Protein AF-A0A1R4GK72-F1 (afdb_monomer_lite)

Secondary structure (DSSP, 8-state):
--HHHHHHHS-TTSHHHHHHHHHHHHHSTT----------

Structure (mmCIF, N/CA/C/O backbone):
data_AF-A0A1R4GK72-F1
#
_entry.id   AF-A0A1R4GK72-F1
#
loop_
_atom_site.group_PDB
_atom_site.id
_atom_site.type_symbol
_atom_site.label_atom_id
_atom_site.label_alt_id
_atom_site.label_comp_id
_atom_site.label_asym_id
_atom_site.label_entity_id
_atom_site.label_seq_id
_atom_site.pdbx_PDB_ins_code
_atom_site.Cartn_x
_atom_site.Cartn_y
_atom_site.Cartn_z
_atom_site.occupancy
_atom_site.B_iso_or_equiv
_atom_site.auth_seq_id
_atom_site.auth_comp_id
_atom_site.auth_asym_id
_atom_site.auth_atom_id
_atom_site.pdbx_PDB_model_num
ATOM 1 N N . MET A 1 1 ? -1.524 3.846 -25.227 1.00 47.09 1 MET A N 1
ATOM 2 C CA . MET A 1 1 ? -0.604 4.337 -24.179 1.00 47.09 1 MET A CA 1
ATOM 3 C C . MET A 1 1 ? 0.466 3.279 -24.009 1.00 47.09 1 MET A C 1
ATOM 5 O O . MET A 1 1 ? 0.113 2.108 -23.951 1.00 47.09 1 MET A O 1
ATOM 9 N N . HIS A 1 2 ? 1.730 3.673 -24.135 1.00 50.16 2 HIS A N 1
ATOM 10 C CA . HIS A 1 2 ? 2.841 2.778 -24.453 1.00 50.16 2 HIS A CA 1
ATOM 11 C C . HIS A 1 2 ? 3.355 2.054 -23.200 1.00 50.16 2 HIS A C 1
ATOM 13 O O . HIS A 1 2 ? 3.492 2.657 -22.139 1.00 50.16 2 HIS A O 1
ATOM 19 N N . SER A 1 3 ? 3.649 0.760 -23.328 1.00 58.84 3 SER A N 1
ATOM 20 C CA . SER A 1 3 ? 4.126 -0.127 -22.252 1.00 58.84 3 SER A CA 1
ATOM 21 C C . SER A 1 3 ? 5.435 0.348 -21.597 1.00 58.84 3 SER A C 1
ATOM 23 O O . SER A 1 3 ? 5.721 0.015 -20.450 1.00 58.84 3 SER A O 1
ATOM 25 N N . GLU A 1 4 ? 6.212 1.168 -22.306 1.00 61.44 4 GLU A N 1
ATOM 26 C CA . GLU A 1 4 ? 7.494 1.726 -21.863 1.00 61.44 4 GLU A CA 1
ATOM 27 C C . GLU A 1 4 ? 7.354 2.706 -20.678 1.00 61.44 4 GLU A C 1
ATOM 29 O O . GLU A 1 4 ? 8.222 2.765 -19.803 1.00 61.44 4 GLU A O 1
ATOM 34 N N . ASP A 1 5 ? 6.219 3.408 -20.575 1.00 59.94 5 ASP A N 1
ATOM 35 C CA . ASP A 1 5 ? 5.954 4.353 -19.484 1.00 59.94 5 ASP A CA 1
ATOM 36 C C . ASP A 1 5 ? 5.614 3.640 -18.162 1.00 59.94 5 ASP A C 1
ATOM 38 O O . ASP A 1 5 ? 5.904 4.149 -17.077 1.00 59.94 5 ASP A O 1
ATOM 42 N N . LEU A 1 6 ? 5.057 2.425 -18.217 1.00 54.22 6 LEU A N 1
ATOM 43 C CA . LEU A 1 6 ? 4.694 1.646 -17.026 1.00 54.22 6 LEU A CA 1
ATOM 44 C C . LEU A 1 6 ? 5.918 1.105 -16.279 1.00 54.22 6 LEU A C 1
ATOM 46 O O . LEU A 1 6 ? 5.979 1.228 -15.053 1.00 54.22 6 LEU A O 1
ATOM 50 N N . GLY A 1 7 ? 6.930 0.603 -16.996 1.00 55.59 7 GLY A N 1
ATOM 51 C CA 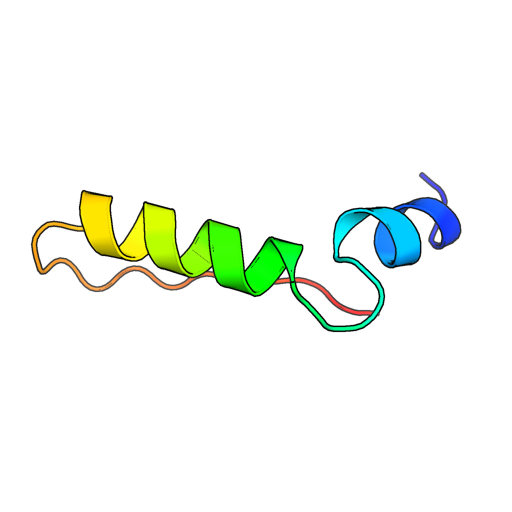. GLY A 1 7 ? 8.202 0.180 -16.392 1.00 55.59 7 GLY A CA 1
ATOM 52 C C . GLY A 1 7 ? 8.928 1.327 -15.671 1.00 55.59 7 GLY A C 1
ATOM 53 O O . GLY A 1 7 ? 9.613 1.118 -14.663 1.00 55.59 7 GLY A O 1
ATOM 54 N N . ARG A 1 8 ? 8.712 2.568 -16.131 1.00 61.59 8 ARG A N 1
ATOM 55 C CA . ARG A 1 8 ? 9.179 3.799 -15.479 1.00 61.59 8 ARG A CA 1
ATOM 56 C C . ARG A 1 8 ? 8.329 4.182 -14.259 1.00 61.59 8 ARG A C 1
ATOM 58 O O . ARG A 1 8 ? 8.900 4.578 -13.244 1.00 61.59 8 ARG A O 1
ATOM 65 N N . VAL A 1 9 ? 7.001 4.050 -14.332 1.00 59.62 9 VAL A N 1
ATOM 66 C CA . VAL A 1 9 ? 6.049 4.498 -13.290 1.00 59.62 9 VAL A CA 1
ATOM 67 C C . VAL A 1 9 ? 5.958 3.540 -12.097 1.00 59.62 9 VAL A C 1
ATOM 69 O O . VAL A 1 9 ? 5.920 3.993 -10.952 1.00 59.62 9 VAL A O 1
ATOM 72 N N . ILE A 1 10 ? 5.994 2.224 -12.314 1.00 63.56 10 ILE A N 1
ATOM 73 C CA . ILE A 1 10 ? 6.015 1.230 -11.220 1.00 63.56 10 ILE A CA 1
ATOM 74 C C . ILE A 1 10 ? 7.381 1.260 -10.494 1.00 63.56 10 ILE A C 1
ATOM 76 O O . ILE A 1 10 ? 7.493 0.940 -9.300 1.00 63.56 10 ILE A O 1
ATOM 80 N N . GLY A 1 11 ? 8.405 1.754 -11.203 1.00 61.78 11 GLY A N 1
ATOM 81 C CA . GLY A 1 11 ? 9.795 1.821 -10.784 1.00 61.78 11 GLY A CA 1
ATOM 82 C C . GLY A 1 11 ? 10.432 0.434 -10.824 1.00 61.78 11 GLY A C 1
ATOM 83 O O . GLY A 1 11 ? 9.818 -0.544 -10.413 1.00 61.78 11 GLY A O 1
ATOM 84 N N . ARG A 1 12 ? 11.699 0.355 -11.245 1.00 63.69 12 ARG A N 1
ATOM 85 C CA . ARG A 1 12 ? 12.480 -0.872 -11.544 1.00 63.69 12 ARG A CA 1
ATOM 86 C C . ARG A 1 12 ? 12.568 -1.965 -10.450 1.00 63.69 12 ARG A C 1
ATOM 88 O O . ARG A 1 12 ? 13.305 -2.920 -10.627 1.00 63.69 12 ARG A O 1
ATOM 95 N N . GLN A 1 13 ? 11.906 -1.786 -9.306 1.00 67.62 13 GLN A N 1
ATOM 96 C CA . GLN A 1 13 ? 11.889 -2.670 -8.129 1.00 67.62 13 GLN A CA 1
ATOM 97 C C . GLN A 1 13 ? 10.505 -2.689 -7.429 1.00 67.62 13 GLN A C 1
ATOM 99 O O . GLN A 1 13 ? 10.412 -3.032 -6.251 1.00 67.62 13 GLN A O 1
ATOM 104 N N . GLY A 1 14 ? 9.437 -2.185 -8.064 1.00 76.69 14 GLY A N 1
ATOM 105 C CA . GLY A 1 14 ? 8.122 -2.045 -7.421 1.00 76.69 14 GLY A CA 1
ATOM 106 C C . GLY A 1 14 ? 8.083 -1.011 -6.287 1.00 76.69 14 GLY A C 1
ATOM 107 O O . GLY A 1 14 ? 7.221 -1.075 -5.407 1.00 76.69 14 GLY A O 1
ATOM 108 N N . ARG A 1 15 ? 9.021 -0.051 -6.269 1.00 83.25 15 ARG A N 1
ATOM 109 C CA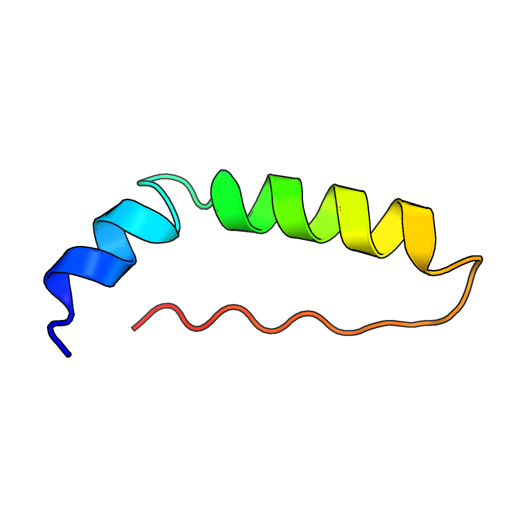 . ARG A 1 15 ? 9.104 0.982 -5.218 1.00 83.25 15 ARG A CA 1
ATOM 110 C C . ARG A 1 15 ? 7.838 1.835 -5.150 1.00 83.25 15 ARG A C 1
ATOM 112 O O . ARG A 1 15 ? 7.354 2.085 -4.048 1.00 83.25 15 ARG A O 1
ATOM 119 N N . THR A 1 16 ? 7.273 2.214 -6.295 1.00 81.88 16 THR A N 1
ATOM 120 C CA . THR A 1 16 ? 6.023 2.986 -6.352 1.00 81.88 16 THR A CA 1
ATOM 121 C C . THR A 1 16 ? 4.856 2.167 -5.809 1.00 81.88 16 THR A C 1
ATOM 123 O O . THR A 1 16 ? 4.095 2.649 -4.974 1.00 81.88 16 THR A O 1
ATOM 126 N N . ALA A 1 17 ? 4.770 0.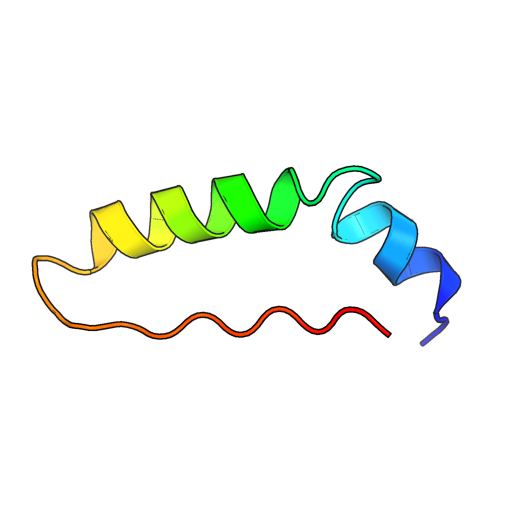889 -6.190 1.00 83.88 17 ALA A N 1
ATOM 127 C CA . ALA A 1 17 ? 3.765 -0.029 -5.663 1.00 83.88 17 ALA A CA 1
ATOM 128 C C . ALA A 1 17 ? 3.879 -0.201 -4.138 1.00 83.88 17 ALA A C 1
ATOM 130 O O . ALA A 1 17 ? 2.868 -0.247 -3.438 1.00 83.88 17 ALA A O 1
ATOM 131 N N . LYS A 1 18 ? 5.106 -0.260 -3.603 1.00 86.06 18 LYS A N 1
ATOM 132 C CA . LYS A 1 18 ? 5.352 -0.335 -2.157 1.00 86.06 18 LYS A CA 1
ATOM 133 C C . LYS A 1 18 ? 4.880 0.927 -1.434 1.00 86.06 18 LYS A C 1
ATOM 135 O O . LYS A 1 18 ? 4.166 0.806 -0.445 1.00 86.06 18 LYS A O 1
ATOM 140 N N . ALA A 1 19 ? 5.236 2.111 -1.931 1.00 87.38 19 ALA A N 1
ATOM 141 C CA . ALA A 1 19 ? 4.805 3.379 -1.341 1.00 87.38 19 ALA A CA 1
ATOM 142 C C . ALA A 1 19 ? 3.274 3.523 -1.353 1.00 87.38 19 ALA A C 1
ATOM 144 O O . ALA A 1 19 ? 2.678 3.856 -0.330 1.00 87.38 19 ALA A O 1
ATOM 145 N N . LEU A 1 20 ? 2.634 3.188 -2.478 1.00 87.19 20 LEU A N 1
ATOM 146 C CA . LEU A 1 20 ? 1.179 3.227 -2.614 1.00 87.19 20 LEU A CA 1
ATOM 147 C C . LEU A 1 20 ? 0.485 2.310 -1.597 1.00 87.19 20 LEU A C 1
ATOM 149 O O . LEU A 1 20 ? -0.446 2.740 -0.920 1.00 87.19 20 LEU A O 1
ATOM 153 N N . ARG A 1 21 ? 0.968 1.069 -1.435 1.00 86.75 21 A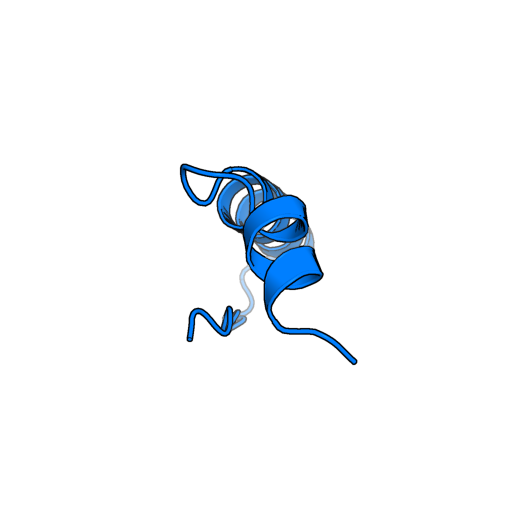RG A N 1
ATOM 154 C CA . ARG A 1 21 ? 0.439 0.129 -0.429 1.00 86.75 21 ARG A CA 1
ATOM 155 C C . ARG A 1 21 ? 0.547 0.680 0.991 1.00 86.75 21 ARG A C 1
ATOM 157 O O . ARG A 1 21 ? -0.400 0.524 1.753 1.00 86.75 21 ARG A O 1
ATOM 164 N N . THR A 1 22 ? 1.656 1.336 1.339 1.00 90.12 22 THR A N 1
ATOM 165 C CA . THR A 1 22 ? 1.841 1.952 2.664 1.00 90.12 22 THR A CA 1
ATOM 166 C C . THR A 1 22 ? 0.808 3.044 2.929 1.00 90.12 22 THR A C 1
ATOM 168 O O . THR A 1 22 ? 0.191 3.054 3.990 1.00 90.12 22 THR A O 1
ATOM 171 N N . VAL A 1 23 ? 0.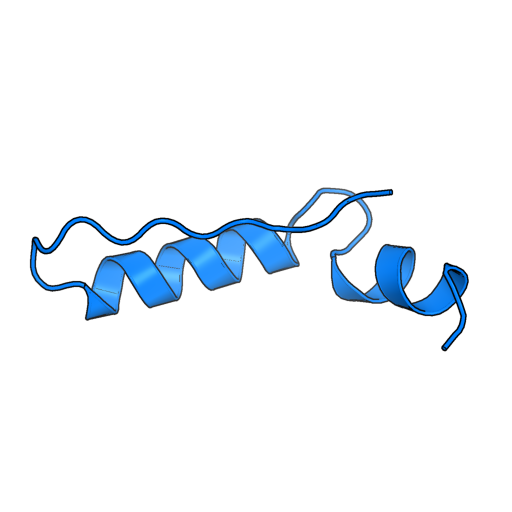584 3.938 1.962 1.00 91.69 23 VAL A N 1
ATOM 172 C CA . VAL A 1 23 ? -0.401 5.023 2.100 1.00 91.69 23 VAL A CA 1
ATOM 173 C C . VAL A 1 23 ? -1.815 4.459 2.227 1.00 91.69 23 VAL A C 1
ATOM 175 O O . VAL A 1 23 ? -2.548 4.837 3.136 1.00 91.69 23 VAL A O 1
ATOM 178 N N . ILE A 1 24 ? -2.185 3.507 1.367 1.00 91.12 24 ILE A N 1
ATOM 179 C CA . ILE A 1 24 ? -3.505 2.864 1.420 1.00 91.12 24 ILE A CA 1
ATOM 180 C C . ILE A 1 24 ? -3.708 2.161 2.768 1.00 91.12 24 ILE A C 1
ATOM 182 O O . ILE A 1 24 ? -4.770 2.296 3.364 1.00 91.12 24 ILE A O 1
ATOM 186 N N . ALA A 1 25 ? -2.697 1.447 3.273 1.00 88.38 25 ALA A N 1
ATOM 187 C CA . ALA A 1 25 ? -2.777 0.764 4.562 1.00 88.38 25 ALA A CA 1
ATOM 188 C C . ALA A 1 25 ? -2.990 1.740 5.730 1.00 88.38 25 ALA A C 1
ATOM 190 O O . ALA A 1 25 ? -3.788 1.448 6.618 1.00 88.38 25 ALA A O 1
ATOM 191 N N . ALA A 1 26 ? -2.333 2.905 5.707 1.00 92.19 26 ALA A N 1
ATOM 192 C CA . ALA A 1 26 ? -2.517 3.945 6.719 1.00 92.19 26 ALA A CA 1
ATOM 193 C C . ALA A 1 26 ? -3.933 4.550 6.698 1.00 92.19 26 ALA A C 1
ATOM 195 O O . ALA A 1 26 ? -4.478 4.864 7.750 1.00 92.19 26 ALA A O 1
ATOM 196 N N . LEU A 1 27 ? -4.544 4.669 5.514 1.00 93.06 27 LEU A N 1
ATOM 197 C CA . LEU A 1 27 ? -5.892 5.226 5.331 1.00 93.06 27 LEU A CA 1
ATOM 198 C C . LEU A 1 27 ? -7.020 4.196 5.492 1.00 93.06 27 LEU A C 1
ATOM 200 O O . LEU A 1 27 ? -8.194 4.554 5.564 1.00 93.06 27 LEU A O 1
ATOM 204 N N . ALA A 1 28 ? -6.702 2.902 5.485 1.00 91.62 28 ALA A N 1
ATOM 205 C CA . ALA A 1 28 ? -7.720 1.861 5.469 1.00 91.62 28 ALA A CA 1
ATOM 206 C C . ALA A 1 28 ? -8.430 1.681 6.823 1.00 91.62 28 ALA A C 1
ATOM 208 O O . ALA A 1 28 ? -9.500 1.075 6.839 1.00 91.62 28 ALA A O 1
ATOM 209 N N . GLU A 1 29 ? -7.883 2.202 7.931 1.00 87.50 29 GLU A N 1
ATOM 210 C CA . GLU A 1 29 ? -8.487 2.168 9.281 1.00 87.50 29 GLU A CA 1
ATOM 211 C C . GLU A 1 29 ? -9.029 0.775 9.668 1.00 87.50 29 GLU A C 1
ATOM 213 O O . GLU A 1 29 ? -10.153 0.606 10.131 1.00 87.50 29 GLU A O 1
ATOM 218 N N . GLY A 1 30 ? -8.240 -0.272 9.406 1.00 82.50 30 GLY A N 1
ATOM 219 C CA . GLY A 1 30 ? -8.610 -1.661 9.708 1.00 82.50 30 GLY A CA 1
ATOM 220 C C . GLY A 1 30 ? -9.554 -2.321 8.695 1.00 82.50 30 GLY A C 1
ATOM 221 O O . GLY A 1 30 ? -9.828 -3.517 8.800 1.00 82.50 30 GLY A O 1
ATOM 222 N N . ARG A 1 31 ? -10.012 -1.599 7.666 1.00 90.62 31 ARG A N 1
ATOM 223 C CA . ARG A 1 31 ? -10.773 -2.183 6.556 1.00 90.62 31 ARG A CA 1
ATOM 224 C C . ARG A 1 31 ? -9.841 -2.943 5.620 1.00 90.62 31 ARG A C 1
ATOM 226 O O . ARG A 1 31 ? -8.752 -2.493 5.271 1.00 90.62 31 ARG A O 1
ATOM 233 N N . ARG A 1 32 ? -10.285 -4.112 5.162 1.00 85.06 32 ARG A N 1
ATOM 234 C CA . ARG A 1 32 ? -9.531 -4.900 4.183 1.00 85.06 32 ARG A CA 1
ATOM 235 C C . ARG A 1 32 ? -9.659 -4.253 2.799 1.00 85.06 32 ARG A C 1
ATOM 237 O O . ARG A 1 32 ? -10.709 -4.350 2.173 1.00 85.06 32 ARG A O 1
ATOM 244 N N . VAL A 1 33 ? -8.577 -3.643 2.317 1.00 87.50 33 VAL A N 1
ATOM 245 C CA . VAL A 1 33 ? -8.463 -3.072 0.964 1.00 87.50 33 VAL A CA 1
ATOM 246 C C . VAL A 1 33 ? -7.500 -3.927 0.137 1.00 87.50 33 VAL A C 1
ATOM 248 O O . VAL A 1 33 ? -6.402 -4.242 0.596 1.00 87.50 33 VAL A O 1
ATOM 251 N N . ARG A 1 34 ? -7.905 -4.329 -1.075 1.00 83.81 34 ARG A N 1
ATOM 252 C CA . ARG A 1 34 ? -7.021 -4.992 -2.049 1.00 83.81 34 ARG A CA 1
ATOM 253 C C . ARG A 1 34 ? -6.491 -3.961 -3.038 1.00 83.81 34 ARG A C 1
ATOM 255 O O . ARG A 1 34 ? -7.255 -3.143 -3.535 1.00 83.81 34 ARG A O 1
ATOM 262 N N . VAL A 1 35 ? -5.187 -4.010 -3.298 1.00 80.25 35 VAL A N 1
ATOM 263 C CA . VAL A 1 35 ? -4.504 -3.136 -4.258 1.00 80.25 35 VAL A CA 1
ATOM 264 C C . VAL A 1 35 ? -3.833 -4.020 -5.296 1.00 80.25 35 VAL A C 1
ATOM 266 O O . VAL A 1 35 ? -2.786 -4.615 -5.024 1.00 80.25 35 VAL A O 1
ATOM 269 N N . ASP A 1 36 ? -4.444 -4.091 -6.471 1.00 82.06 36 ASP A N 1
ATOM 270 C CA . ASP A 1 36 ? -3.892 -4.788 -7.624 1.00 82.06 36 ASP A CA 1
ATOM 271 C C . ASP A 1 36 ? -3.005 -3.826 -8.414 1.00 82.06 36 ASP A C 1
ATOM 273 O O . ASP A 1 36 ? -3.405 -2.715 -8.760 1.00 82.06 36 ASP A O 1
ATOM 277 N N . VAL A 1 37 ? -1.769 -4.247 -8.669 1.00 74.38 37 VAL A N 1
ATOM 278 C CA . VAL A 1 37 ? -0.815 -3.500 -9.492 1.00 74.38 37 VAL A CA 1
ATOM 279 C C . VAL A 1 37 ? 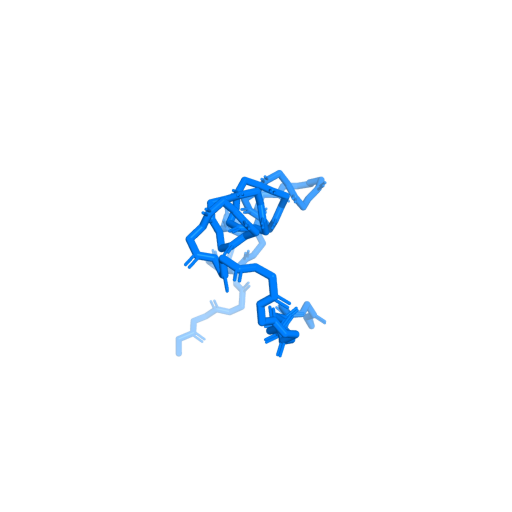-0.592 -4.325 -10.747 1.00 74.38 37 VAL A C 1
ATOM 281 O O . VAL A 1 37 ? -0.132 -5.461 -10.655 1.00 74.38 37 VAL A O 1
ATOM 284 N N . ALA A 1 38 ? -0.960 -3.775 -11.901 1.00 70.44 38 ALA A N 1
ATOM 285 C CA . ALA A 1 38 ? -0.742 -4.424 -13.184 1.00 70.44 38 ALA A CA 1
ATOM 286 C C . ALA A 1 38 ? 0.743 -4.321 -13.561 1.00 70.44 38 ALA A C 1
ATOM 288 O O . ALA A 1 38 ? 1.249 -3.219 -13.750 1.00 70.44 38 ALA A O 1
ATOM 289 N N . ASP A 1 39 ? 1.413 -5.467 -13.658 1.00 64.94 39 ASP A N 1
ATOM 290 C CA . ASP A 1 39 ? 2.765 -5.618 -14.196 1.00 64.94 39 ASP A CA 1
ATOM 291 C C . ASP A 1 39 ? 2.633 -6.582 -15.385 1.00 64.94 39 ASP A C 1
ATOM 293 O O . ASP A 1 39 ? 2.261 -7.745 -15.203 1.00 64.94 39 ASP A O 1
ATOM 297 N N . ARG A 1 40 ? 2.765 -6.067 -16.609 1.00 56.31 40 ARG A N 1
ATOM 298 C CA . ARG A 1 40 ? 2.740 -6.853 -17.850 1.00 56.31 40 ARG A CA 1
ATOM 299 C C . ARG A 1 40 ? 3.893 -6.438 -18.739 1.00 56.31 40 ARG A C 1
ATOM 301 O O . ARG A 1 40 ? 4.107 -5.212 -18.858 1.00 56.31 40 ARG A O 1
#

Sequence (40 aa):
MHSEDLGRVIGRQGRTAKALRTVIAALAEGRRVRVDVADR

pLDDT: mean 75.54, std 13.89, range [47.09, 93.06]

Radius of gyration: 11.98 Å; chains: 1; bounding box: 23×12×34 Å

Foldseek 3Di:
DDPVVLCVCCDVPSPNVVVVVVVCVVVCVPPDDDDDDDDD